Protein AF-A0A969VP64-F1 (afdb_monomer_lite)

pLDDT: mean 75.99, std 18.13, range [36.66, 96.56]

Radius of gyration: 42.28 Å; chains: 1; bounding box: 70×42×131 Å

Structure (mmCIF, N/CA/C/O backbone):
data_AF-A0A969VP64-F1
#
_entry.id   AF-A0A969VP64-F1
#
loop_
_atom_site.group_PDB
_atom_site.id
_atom_site.type_symbol
_atom_site.label_atom_id
_atom_site.label_alt_id
_atom_site.label_comp_id
_atom_site.label_asym_id
_atom_site.label_entity_id
_atom_site.label_seq_id
_atom_site.pdbx_PDB_ins_code
_atom_site.Cartn_x
_atom_site.Cartn_y
_atom_site.Cartn_z
_atom_site.occupancy
_atom_site.B_iso_or_equiv
_atom_site.auth_seq_id
_atom_site.auth_comp_id
_atom_site.auth_asym_id
_atom_site.auth_atom_id
_atom_site.pdbx_PDB_model_num
ATOM 1 N N . MET A 1 1 ? 33.109 9.660 -60.108 1.00 58.06 1 MET A N 1
ATOM 2 C CA . MET A 1 1 ? 32.274 10.463 -59.183 1.00 58.06 1 MET A CA 1
ATOM 3 C C . MET A 1 1 ? 30.978 9.748 -58.770 1.00 58.06 1 MET A C 1
ATOM 5 O O . MET A 1 1 ? 30.687 9.727 -57.586 1.00 58.06 1 MET A O 1
ATOM 9 N N . TYR A 1 2 ? 30.248 9.081 -59.678 1.00 57.09 2 TYR A N 1
ATOM 10 C CA . TYR A 1 2 ? 28.990 8.365 -59.365 1.00 57.09 2 TYR A CA 1
ATOM 11 C C . TYR A 1 2 ? 29.102 7.153 -58.417 1.00 57.09 2 TYR A C 1
ATOM 13 O O . TYR A 1 2 ? 28.182 6.897 -57.646 1.00 57.09 2 TYR A O 1
ATOM 21 N N . ILE A 1 3 ? 30.228 6.431 -58.430 1.00 62.62 3 ILE A N 1
ATOM 22 C CA . ILE A 1 3 ? 30.436 5.233 -57.589 1.00 62.62 3 ILE A CA 1
ATOM 23 C C . ILE A 1 3 ? 30.469 5.590 -56.094 1.00 62.62 3 ILE A C 1
ATOM 25 O O . ILE A 1 3 ? 29.951 4.845 -55.266 1.00 62.62 3 ILE A O 1
ATOM 29 N N . LEU A 1 4 ? 31.010 6.764 -55.751 1.00 60.28 4 LEU A N 1
ATOM 30 C CA . LEU A 1 4 ? 31.056 7.231 -54.366 1.00 60.28 4 LEU A CA 1
ATOM 31 C C . LEU A 1 4 ? 29.646 7.551 -53.852 1.00 60.28 4 LEU A C 1
ATOM 33 O O . LEU A 1 4 ? 29.277 7.099 -52.776 1.00 60.28 4 LEU A O 1
ATOM 37 N N . ILE A 1 5 ? 28.820 8.231 -54.653 1.00 66.31 5 ILE A N 1
ATOM 38 C CA . ILE A 1 5 ? 27.447 8.621 -54.283 1.00 66.31 5 ILE A CA 1
ATOM 39 C C . ILE A 1 5 ? 26.567 7.388 -54.009 1.00 66.31 5 ILE A C 1
ATOM 41 O O . ILE A 1 5 ? 25.839 7.353 -53.017 1.00 66.31 5 ILE A O 1
ATOM 45 N N . TYR A 1 6 ? 26.679 6.345 -54.838 1.00 65.31 6 TYR A N 1
ATOM 46 C CA . TYR A 1 6 ? 25.936 5.098 -54.634 1.00 65.31 6 TYR A CA 1
ATOM 47 C C . TYR A 1 6 ? 26.370 4.350 -53.366 1.00 65.31 6 TYR A C 1
ATOM 49 O O . TYR A 1 6 ? 25.511 3.865 -52.626 1.00 65.31 6 TYR A O 1
ATOM 57 N N . GLY A 1 7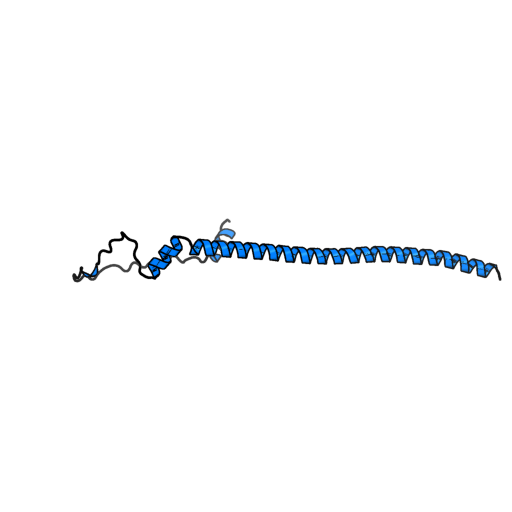 ? 27.673 4.313 -53.067 1.00 67.75 7 GLY A N 1
ATOM 58 C CA . GLY A 1 7 ? 28.197 3.704 -51.841 1.00 67.75 7 GLY A CA 1
ATOM 59 C C . GLY A 1 7 ? 27.661 4.367 -50.568 1.00 67.75 7 GLY A C 1
ATOM 60 O O . GLY A 1 7 ? 27.188 3.670 -49.671 1.00 67.75 7 GLY A O 1
ATOM 61 N N . TYR A 1 8 ? 27.644 5.704 -50.519 1.00 71.62 8 TYR A N 1
ATOM 62 C CA . TYR A 1 8 ? 27.097 6.448 -49.376 1.00 71.62 8 TYR A CA 1
ATOM 63 C C . TYR A 1 8 ? 25.597 6.214 -49.182 1.00 71.62 8 TYR A C 1
ATOM 65 O O . TYR A 1 8 ? 25.146 6.060 -48.048 1.00 71.62 8 TYR A O 1
ATOM 73 N N . SER A 1 9 ? 24.826 6.137 -50.272 1.00 76.06 9 SER A N 1
ATOM 74 C CA . SER A 1 9 ? 23.382 5.901 -50.180 1.00 76.06 9 SER A CA 1
ATOM 75 C C . SER A 1 9 ? 23.057 4.539 -49.557 1.00 76.06 9 SER A C 1
ATOM 77 O O . SER A 1 9 ? 22.230 4.461 -48.655 1.00 76.06 9 SER A O 1
ATOM 79 N N . LYS A 1 10 ? 23.758 3.471 -49.955 1.00 77.44 10 LYS A N 1
ATOM 80 C CA . LYS A 1 10 ? 23.493 2.118 -49.451 1.00 77.44 10 LYS A CA 1
ATOM 81 C C . LYS A 1 10 ? 23.798 1.987 -47.955 1.00 77.44 10 LYS A C 1
ATOM 83 O O . LYS A 1 10 ? 22.971 1.476 -47.207 1.00 77.44 10 LYS A O 1
ATOM 88 N N . VAL A 1 11 ? 24.945 2.508 -47.517 1.00 80.12 11 VAL A N 1
ATOM 89 C CA . VAL A 1 11 ? 25.345 2.489 -46.099 1.00 80.12 11 VAL A CA 1
ATOM 90 C C . VAL A 1 11 ? 24.375 3.307 -45.241 1.00 80.12 11 VAL A C 1
ATOM 92 O O . VAL A 1 11 ? 24.026 2.893 -44.140 1.00 80.12 11 VAL A O 1
ATOM 95 N N . PHE A 1 12 ? 23.886 4.439 -45.756 1.00 82.56 12 PHE A N 1
ATOM 96 C CA . PHE A 1 12 ? 22.891 5.262 -45.068 1.00 82.56 12 PHE A CA 1
ATOM 97 C C . PHE A 1 12 ? 21.553 4.528 -44.872 1.00 82.56 12 PHE A C 1
ATOM 99 O O . PHE A 1 12 ? 20.983 4.562 -43.781 1.00 82.56 12 PHE A O 1
ATOM 106 N N . TRP A 1 13 ? 21.072 3.817 -45.896 1.00 79.44 13 TRP A N 1
ATOM 107 C CA . TRP A 1 13 ? 19.840 3.028 -45.806 1.00 79.44 13 TRP A CA 1
ATOM 108 C C . TRP A 1 13 ? 19.966 1.860 -44.820 1.00 79.44 13 TRP A C 1
ATOM 110 O O . TRP A 1 13 ? 19.071 1.672 -43.997 1.00 79.44 13 TRP A O 1
ATOM 120 N N . GLU A 1 14 ? 21.087 1.138 -44.818 1.00 84.69 14 GLU A N 1
ATOM 121 C CA . GLU A 1 14 ? 21.318 0.052 -43.855 1.00 84.69 14 GLU A CA 1
ATOM 122 C C . GLU A 1 14 ? 21.424 0.590 -42.418 1.00 84.69 14 GLU A C 1
ATOM 124 O O . GLU A 1 14 ? 20.748 0.088 -41.520 1.00 84.69 14 GLU A O 1
ATOM 129 N N . ALA A 1 15 ? 22.184 1.670 -42.202 1.00 87.69 15 ALA A N 1
ATOM 130 C CA . ALA A 1 15 ? 22.326 2.300 -40.888 1.00 87.69 15 ALA A CA 1
ATOM 131 C C . ALA A 1 15 ? 20.993 2.841 -40.345 1.00 87.69 15 ALA A C 1
ATOM 133 O O . ALA A 1 15 ? 20.687 2.659 -39.165 1.00 87.69 15 ALA A O 1
ATOM 134 N N . SER A 1 16 ? 20.170 3.461 -41.198 1.00 89.31 16 SER A N 1
ATOM 135 C CA . SER A 1 16 ? 18.858 3.965 -40.778 1.00 89.31 16 SER A CA 1
ATOM 136 C C . SER A 1 16 ? 17.929 2.841 -40.306 1.00 89.31 16 SER A C 1
ATOM 138 O O . SER A 1 16 ? 17.270 3.000 -39.280 1.00 89.31 16 SER A O 1
ATOM 140 N N . GLY A 1 17 ? 17.934 1.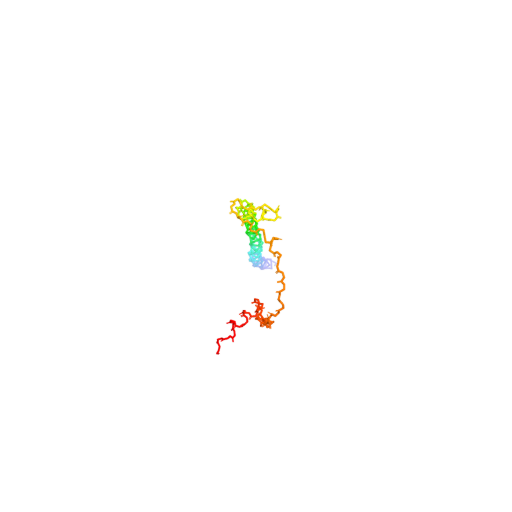677 -40.966 1.00 91.88 17 GLY A N 1
ATOM 141 C CA . GLY A 1 17 ? 17.128 0.520 -40.562 1.00 91.88 17 GLY A CA 1
ATOM 142 C C . GLY A 1 17 ? 17.458 0.019 -39.152 1.00 91.88 17 GLY A C 1
ATOM 143 O O . GLY A 1 17 ? 16.551 -0.229 -38.355 1.00 91.88 17 GLY A O 1
ATOM 144 N N . TYR A 1 18 ? 18.748 -0.053 -38.803 1.00 93.38 18 TYR A N 1
ATOM 145 C CA . TYR A 1 18 ? 19.177 -0.427 -37.451 1.00 93.38 18 TYR A CA 1
ATOM 146 C C . TYR A 1 18 ? 18.745 0.596 -36.395 1.00 93.38 18 TYR A C 1
ATOM 148 O O . TYR A 1 18 ? 18.285 0.210 -35.318 1.00 93.38 18 TYR A O 1
ATOM 156 N N . ILE A 1 19 ? 18.839 1.893 -36.700 1.00 94.31 19 ILE A N 1
ATOM 157 C CA . ILE A 1 19 ? 18.388 2.962 -35.797 1.00 94.31 19 ILE A CA 1
ATOM 158 C C . ILE A 1 19 ? 16.878 2.851 -35.546 1.00 94.31 19 ILE A C 1
ATOM 160 O O . ILE A 1 19 ? 16.440 2.872 -34.399 1.00 94.31 19 ILE A O 1
ATOM 164 N N . TRP A 1 20 ? 16.071 2.645 -36.589 1.00 94.94 20 TRP A N 1
ATOM 165 C CA . TRP A 1 20 ? 14.624 2.468 -36.432 1.00 94.94 20 TRP A CA 1
ATOM 166 C C . TRP A 1 20 ? 14.266 1.210 -35.638 1.00 94.94 20 TRP A C 1
ATOM 168 O O . TRP A 1 20 ? 13.428 1.274 -34.739 1.00 94.94 20 TRP A O 1
ATOM 178 N N . SER A 1 21 ? 14.923 0.080 -35.915 1.00 94.31 21 SER A N 1
ATOM 179 C CA . SER A 1 21 ? 14.687 -1.172 -35.186 1.00 94.31 21 SER A CA 1
ATOM 180 C C . SER A 1 21 ? 15.043 -1.052 -33.705 1.00 94.31 21 SER A C 1
ATOM 182 O O . SER A 1 21 ? 14.308 -1.548 -32.851 1.00 94.31 21 SER A O 1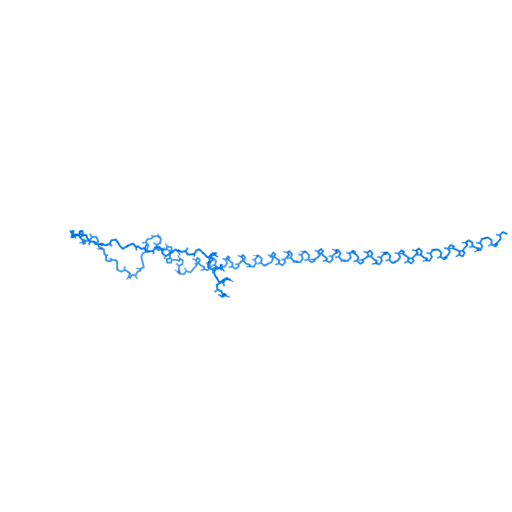
ATOM 184 N N . THR A 1 22 ? 16.163 -0.403 -33.385 1.00 95.00 22 THR A N 1
ATOM 185 C CA . THR A 1 22 ? 16.591 -0.198 -31.994 1.00 95.00 22 THR A CA 1
ATOM 186 C C . THR A 1 22 ? 15.687 0.794 -31.269 1.00 95.00 22 THR A C 1
ATOM 188 O O . THR A 1 22 ? 15.271 0.513 -30.147 1.00 95.00 22 THR A O 1
ATOM 191 N N . CYS A 1 23 ? 15.285 1.893 -31.918 1.00 96.06 23 CYS A N 1
ATOM 192 C CA . CYS A 1 23 ? 14.278 2.807 -31.379 1.00 96.06 23 CYS A CA 1
ATOM 193 C C . CYS A 1 23 ? 12.952 2.094 -31.093 1.00 96.06 23 CYS A C 1
ATOM 195 O O . CYS A 1 23 ? 12.374 2.299 -30.028 1.00 96.06 23 CYS A O 1
ATOM 197 N N . PHE A 1 24 ? 12.483 1.234 -32.000 1.00 96.12 24 PHE A N 1
ATOM 198 C CA . PHE A 1 24 ? 11.244 0.483 -31.805 1.00 96.12 24 PHE A CA 1
ATOM 199 C C . PHE A 1 24 ? 11.333 -0.470 -30.606 1.00 96.12 24 PHE A C 1
ATOM 201 O O . PHE A 1 24 ? 10.424 -0.509 -29.775 1.00 96.12 24 PHE A O 1
ATOM 208 N N . LEU A 1 25 ? 12.457 -1.180 -30.466 1.00 96.12 25 LEU A N 1
ATOM 209 C CA . LEU A 1 25 ? 12.722 -2.040 -29.311 1.00 96.12 25 LEU A CA 1
ATOM 210 C C . LEU A 1 25 ? 12.720 -1.252 -27.996 1.00 96.12 25 LEU A C 1
ATOM 212 O O . LEU A 1 25 ? 12.049 -1.647 -27.043 1.00 96.12 25 LEU A O 1
ATOM 216 N N . LEU A 1 26 ? 13.421 -0.116 -27.953 1.00 96.19 26 LEU A N 1
ATOM 217 C CA . LEU A 1 26 ? 13.468 0.746 -26.770 1.00 96.19 26 LEU A CA 1
ATOM 218 C C . LEU A 1 26 ? 12.086 1.288 -26.398 1.00 96.19 26 LEU A C 1
ATOM 220 O O . LEU A 1 26 ? 11.747 1.343 -25.218 1.00 96.19 26 LEU A O 1
ATOM 224 N N . LEU A 1 27 ? 11.266 1.638 -27.389 1.00 96.56 27 LEU A N 1
ATOM 225 C CA . LEU A 1 27 ? 9.904 2.116 -27.168 1.00 96.56 27 LEU A CA 1
ATOM 226 C C . LEU A 1 27 ? 9.028 1.010 -26.558 1.00 96.56 27 LEU A C 1
ATOM 228 O O . LEU A 1 27 ? 8.311 1.258 -25.590 1.00 96.56 27 LEU A O 1
ATOM 232 N N . GLY A 1 28 ? 9.148 -0.229 -27.047 1.00 95.75 28 GLY A N 1
ATOM 233 C CA . GLY A 1 28 ? 8.458 -1.386 -26.471 1.00 95.75 28 GLY A CA 1
ATOM 234 C C . GLY A 1 28 ? 8.851 -1.655 -25.014 1.00 95.75 28 GLY A C 1
ATOM 235 O O . GLY A 1 28 ? 7.983 -1.895 -24.170 1.00 95.75 28 GLY A O 1
ATOM 236 N N . VAL A 1 29 ? 10.144 -1.555 -24.693 1.00 95.88 29 VAL A N 1
ATOM 237 C CA . VAL A 1 29 ? 10.641 -1.677 -23.311 1.00 95.88 29 VAL A CA 1
ATOM 238 C C . VAL A 1 29 ? 10.094 -0.547 -22.438 1.00 95.88 29 VAL A C 1
ATOM 240 O O . VAL A 1 29 ? 9.579 -0.804 -21.351 1.00 95.88 29 VAL A O 1
ATOM 243 N N . PHE A 1 30 ? 10.133 0.694 -22.924 1.00 96.56 30 PHE A N 1
ATOM 244 C CA . PHE A 1 30 ? 9.632 1.855 -22.192 1.00 96.56 30 PHE A CA 1
ATOM 245 C C . PHE A 1 30 ? 8.138 1.738 -21.865 1.00 96.56 30 PHE A C 1
ATOM 247 O O . PHE A 1 30 ? 7.734 1.991 -20.731 1.00 96.56 30 PHE A O 1
ATOM 254 N N . VAL A 1 31 ? 7.316 1.296 -22.823 1.00 96.56 31 VAL A N 1
ATOM 255 C CA . VAL A 1 31 ? 5.877 1.081 -22.603 1.00 96.56 31 VAL A CA 1
ATOM 256 C C . VAL A 1 31 ? 5.633 0.004 -21.545 1.00 96.56 31 VAL A C 1
ATOM 258 O O . VAL A 1 31 ? 4.784 0.201 -20.678 1.00 96.56 31 VAL A O 1
ATOM 261 N N . ASN A 1 32 ? 6.387 -1.098 -21.566 1.00 94.94 32 ASN A N 1
ATOM 262 C CA . ASN A 1 32 ? 6.269 -2.148 -20.549 1.00 94.94 32 ASN A CA 1
ATOM 263 C C . ASN A 1 32 ? 6.615 -1.630 -19.149 1.00 94.94 32 ASN A C 1
ATOM 265 O O . ASN A 1 32 ? 5.856 -1.843 -18.206 1.00 94.94 32 ASN A O 1
ATOM 269 N N . ILE A 1 33 ? 7.723 -0.897 -19.020 1.00 95.31 33 ILE A N 1
ATOM 270 C CA . ILE A 1 33 ? 8.128 -0.286 -17.749 1.00 95.31 33 ILE A CA 1
ATOM 271 C C . ILE A 1 33 ? 7.037 0.669 -17.251 1.00 95.31 33 ILE A C 1
ATOM 273 O O . ILE A 1 33 ? 6.626 0.596 -16.095 1.00 95.31 33 ILE A O 1
ATOM 277 N N . TYR A 1 34 ? 6.515 1.527 -18.129 1.00 96.00 34 TYR A N 1
ATOM 278 C CA . TYR A 1 34 ? 5.443 2.455 -17.780 1.00 96.00 34 TYR A CA 1
ATOM 279 C C . TYR A 1 34 ? 4.174 1.732 -17.297 1.00 96.00 34 TYR A C 1
ATOM 281 O O . TYR A 1 34 ? 3.551 2.152 -16.320 1.00 96.00 34 TYR A O 1
ATOM 289 N N . GLN A 1 35 ? 3.800 0.624 -17.943 1.00 95.25 35 GLN A N 1
ATOM 290 C CA . GLN A 1 35 ? 2.654 -0.183 -17.523 1.00 95.25 35 GLN A CA 1
ATOM 291 C C . GLN A 1 35 ? 2.864 -0.826 -16.151 1.00 95.25 35 GLN A C 1
ATOM 293 O O . GLN A 1 35 ? 1.945 -0.786 -15.336 1.00 95.25 35 GLN A O 1
ATOM 298 N N . LEU A 1 36 ? 4.060 -1.350 -15.869 1.00 95.12 36 LEU A N 1
ATOM 299 C CA . LEU A 1 36 ? 4.394 -1.917 -14.559 1.00 95.12 36 LEU A CA 1
ATOM 300 C C . LEU A 1 36 ? 4.282 -0.873 -13.444 1.00 95.12 36 LEU A C 1
ATOM 302 O O . LEU A 1 36 ? 3.632 -1.129 -12.434 1.00 95.12 36 LEU A O 1
ATOM 306 N N . TYR A 1 37 ? 4.823 0.332 -13.649 1.00 94.56 37 TYR A N 1
ATOM 307 C CA . TYR A 1 37 ? 4.676 1.427 -12.682 1.00 94.56 37 TYR A CA 1
ATOM 308 C C . TYR A 1 37 ? 3.216 1.826 -12.459 1.00 94.56 37 TYR A C 1
ATOM 310 O O . TYR A 1 37 ? 2.804 2.112 -11.334 1.00 94.56 37 TYR A O 1
ATOM 318 N N . ARG A 1 38 ? 2.416 1.855 -13.529 1.00 95.62 38 ARG A N 1
ATOM 319 C CA . ARG A 1 38 ? 0.987 2.157 -13.425 1.00 95.62 38 ARG A CA 1
ATOM 320 C C . ARG A 1 38 ? 0.241 1.074 -12.643 1.00 95.62 38 ARG A C 1
ATOM 322 O O . ARG A 1 38 ? -0.614 1.421 -11.834 1.00 95.62 38 ARG A O 1
ATOM 329 N N . LEU A 1 39 ? 0.551 -0.197 -12.882 1.00 95.50 39 LEU A N 1
ATOM 330 C CA . LEU A 1 39 ? -0.039 -1.332 -12.171 1.00 95.50 39 LEU A CA 1
ATOM 331 C C . LEU A 1 39 ? 0.298 -1.297 -10.680 1.00 95.50 39 LEU A C 1
ATOM 333 O O . LEU A 1 39 ? -0.626 -1.320 -9.877 1.00 95.50 39 LEU A O 1
ATOM 337 N N . ASP A 1 40 ? 1.573 -1.124 -10.319 1.00 95.00 40 ASP A N 1
ATOM 338 C CA . ASP A 1 40 ? 2.009 -1.013 -8.917 1.00 95.00 40 ASP A CA 1
ATOM 339 C C . ASP A 1 40 ? 1.294 0.134 -8.187 1.00 95.00 40 ASP A C 1
ATOM 341 O O . ASP A 1 40 ? 0.811 -0.016 -7.064 1.00 95.00 40 ASP A O 1
ATOM 345 N N . ARG A 1 41 ? 1.146 1.289 -8.848 1.00 94.50 41 ARG A N 1
ATOM 346 C CA . ARG A 1 41 ? 0.394 2.407 -8.274 1.00 94.50 41 ARG A CA 1
ATOM 347 C C . ARG A 1 41 ? -1.076 2.052 -8.043 1.00 94.50 41 ARG A C 1
ATOM 349 O O . ARG A 1 41 ? -1.614 2.374 -6.986 1.00 94.50 41 ARG A O 1
ATOM 356 N N . ILE A 1 42 ? -1.726 1.421 -9.019 1.00 93.38 42 ILE A N 1
ATOM 357 C CA . ILE A 1 42 ? -3.131 1.014 -8.896 1.00 93.38 42 ILE A CA 1
ATOM 358 C C . ILE A 1 42 ? -3.288 -0.011 -7.770 1.00 93.38 42 ILE A C 1
ATOM 360 O O . ILE A 1 42 ? -4.202 0.117 -6.965 1.00 93.38 42 ILE A O 1
ATOM 364 N N . GLU A 1 43 ? -2.390 -0.985 -7.666 1.00 94.75 43 GLU A N 1
ATOM 365 C CA . GLU A 1 43 ? -2.414 -2.011 -6.622 1.00 94.75 43 GLU A CA 1
ATOM 366 C C . GLU A 1 43 ? -2.248 -1.408 -5.218 1.00 94.75 43 GLU A C 1
ATOM 368 O O . GLU A 1 43 ? -2.993 -1.739 -4.290 1.00 94.75 43 GLU A O 1
ATOM 373 N N . LYS A 1 44 ? -1.354 -0.426 -5.065 1.00 94.56 44 LYS A N 1
ATOM 374 C CA . LYS A 1 44 ? -1.223 0.354 -3.823 1.00 94.56 44 LYS A CA 1
ATOM 375 C C . LYS A 1 44 ? -2.491 1.134 -3.488 1.00 94.56 44 LYS A C 1
ATOM 377 O O . LYS A 1 44 ? -2.920 1.164 -2.335 1.00 94.56 44 LYS A O 1
ATOM 382 N N . GLU A 1 45 ? -3.117 1.760 -4.481 1.00 94.62 45 GLU A N 1
ATOM 383 C CA . GLU A 1 45 ? -4.381 2.470 -4.278 1.00 94.62 45 GLU A CA 1
ATOM 384 C C . GLU A 1 45 ? -5.522 1.507 -3.898 1.00 94.62 45 GLU A C 1
ATOM 386 O O . GLU A 1 45 ? -6.317 1.829 -3.014 1.00 94.62 45 GLU A O 1
ATOM 391 N N . VAL A 1 46 ? -5.589 0.318 -4.507 1.00 93.75 46 VAL A N 1
ATOM 392 C CA . VAL A 1 46 ? -6.585 -0.720 -4.190 1.00 93.75 46 VAL A CA 1
ATOM 393 C C . VAL A 1 46 ? -6.391 -1.243 -2.772 1.00 93.75 46 VAL A C 1
ATOM 395 O O . VAL A 1 46 ? -7.322 -1.164 -1.977 1.00 93.75 46 VAL A O 1
ATOM 398 N N . SER A 1 47 ? -5.185 -1.683 -2.419 1.00 94.12 47 SER A N 1
ATOM 399 C CA . SER A 1 47 ? -4.875 -2.193 -1.075 1.00 94.12 47 SER A CA 1
ATOM 400 C C . SER A 1 47 ? -5.146 -1.159 0.021 1.00 94.12 47 SER A C 1
ATOM 402 O O . SER A 1 47 ? -5.737 -1.481 1.051 1.00 94.12 47 SER A O 1
ATOM 404 N N . THR A 1 48 ? -4.811 0.113 -0.220 1.00 94.31 48 THR A N 1
ATOM 405 C CA . THR A 1 48 ? -5.139 1.206 0.709 1.00 94.31 48 THR A CA 1
ATOM 406 C C . THR A 1 48 ? -6.651 1.362 0.871 1.00 94.31 48 THR A C 1
ATOM 408 O O . THR A 1 48 ? -7.154 1.534 1.983 1.00 94.31 48 THR A O 1
ATOM 411 N N . LYS A 1 49 ? -7.408 1.298 -0.230 1.00 93.06 49 LYS A N 1
ATOM 412 C CA . LYS A 1 49 ? -8.872 1.392 -0.188 1.00 93.06 49 LYS A CA 1
ATOM 413 C C . LYS A 1 49 ? -9.511 0.195 0.504 1.00 93.06 49 LYS A C 1
ATOM 415 O O . LYS A 1 49 ? -10.451 0.396 1.265 1.00 93.06 49 LYS A O 1
ATOM 420 N N . GLU A 1 50 ? -9.014 -1.014 0.274 1.00 95.25 50 GLU A N 1
ATOM 421 C CA . GLU A 1 50 ? -9.488 -2.229 0.939 1.00 95.25 50 GLU A CA 1
ATOM 422 C C . GLU A 1 50 ? -9.223 -2.185 2.442 1.00 95.25 50 GLU A C 1
ATOM 424 O O . GLU A 1 50 ? -10.130 -2.459 3.229 1.00 95.25 50 GLU A O 1
ATOM 429 N N . PHE A 1 51 ? -8.026 -1.750 2.845 1.00 95.19 51 PHE A N 1
ATOM 430 C CA . PHE A 1 51 ? -7.698 -1.523 4.248 1.00 95.19 51 PHE A CA 1
ATOM 431 C C . PHE A 1 51 ? -8.663 -0.521 4.889 1.00 95.19 51 PHE A C 1
ATOM 433 O O . PHE A 1 51 ? -9.263 -0.817 5.920 1.00 95.19 51 PHE A O 1
ATOM 440 N N . ASN A 1 52 ? -8.884 0.629 4.244 1.00 94.06 52 ASN A N 1
ATOM 441 C CA . ASN A 1 52 ? -9.826 1.639 4.729 1.00 94.06 52 ASN A CA 1
ATOM 442 C C . ASN A 1 52 ? -11.264 1.106 4.805 1.00 94.06 52 ASN A C 1
ATOM 444 O O . ASN A 1 52 ? -11.997 1.414 5.738 1.00 94.06 52 ASN A O 1
ATOM 448 N N . LEU A 1 53 ? -11.690 0.285 3.845 1.00 94.31 53 LEU A N 1
ATOM 449 C CA . LEU A 1 53 ? -13.013 -0.335 3.882 1.00 94.31 53 LEU A CA 1
ATOM 450 C C . LEU A 1 53 ? -13.153 -1.289 5.068 1.00 94.31 53 LEU A C 1
ATOM 452 O O . LEU A 1 53 ? -14.197 -1.306 5.720 1.00 94.31 53 LEU A O 1
ATOM 456 N N . ASN A 1 54 ? -12.117 -2.080 5.343 1.00 94.25 54 ASN A N 1
ATOM 457 C CA . ASN A 1 54 ? -12.128 -3.023 6.450 1.00 94.25 54 ASN A CA 1
ATOM 458 C C . ASN A 1 54 ? -12.133 -2.303 7.804 1.00 94.25 54 ASN A C 1
ATOM 460 O O . ASN A 1 54 ? -12.942 -2.632 8.669 1.00 94.25 54 ASN A O 1
ATOM 464 N N . THR A 1 55 ? -11.312 -1.263 7.964 1.00 94.25 55 THR A N 1
ATOM 465 C CA . THR A 1 55 ? -11.305 -0.457 9.192 1.00 94.25 55 THR A CA 1
ATOM 466 C C . THR A 1 55 ? -12.645 0.237 9.418 1.00 94.25 55 THR A C 1
ATOM 468 O O . THR A 1 55 ? -13.161 0.201 10.532 1.00 94.25 55 THR A O 1
ATOM 471 N N . LEU A 1 56 ? -13.274 0.789 8.373 1.00 93.44 56 LEU A N 1
ATOM 472 C CA . LEU A 1 56 ? -14.615 1.368 8.490 1.00 93.44 56 LEU A CA 1
ATOM 473 C C . LEU A 1 56 ? -15.674 0.322 8.861 1.00 93.44 56 LEU A C 1
ATOM 475 O O . LEU A 1 56 ? -16.576 0.625 9.641 1.00 93.44 56 LEU A O 1
ATOM 479 N N . ARG A 1 57 ? -15.594 -0.898 8.314 1.00 93.38 57 ARG A N 1
ATOM 480 C CA . ARG A 1 57 ? -16.509 -1.992 8.681 1.00 93.38 57 ARG A CA 1
ATOM 481 C C . ARG A 1 57 ? -16.363 -2.364 10.148 1.00 93.38 57 ARG A C 1
ATOM 483 O O . ARG A 1 57 ? -17.377 -2.416 10.836 1.00 93.38 57 ARG A O 1
ATOM 490 N N . GLN A 1 58 ? -15.130 -2.528 10.618 1.00 93.50 58 GLN A N 1
ATOM 491 C CA . GLN A 1 58 ? -14.842 -2.823 12.017 1.00 93.50 58 GLN A CA 1
ATOM 492 C C . GLN A 1 58 ? -15.361 -1.713 12.938 1.00 93.50 58 GLN A C 1
ATOM 494 O O . GLN A 1 58 ? -16.094 -1.988 13.876 1.00 93.50 58 GLN A O 1
ATOM 499 N N . GLN A 1 59 ? -15.098 -0.444 12.612 1.00 92.44 59 GLN A N 1
ATOM 500 C CA . GLN A 1 59 ? -15.627 0.691 13.377 1.00 92.44 59 GLN A CA 1
ATOM 501 C C . GLN A 1 59 ? -17.161 0.725 13.408 1.00 92.44 59 GLN A C 1
ATOM 503 O O . GLN A 1 59 ? -17.758 1.101 14.420 1.00 92.44 59 GLN A O 1
ATOM 508 N N . ASN A 1 60 ? -17.822 0.357 12.306 1.00 91.75 60 ASN A N 1
ATOM 509 C CA . ASN A 1 60 ? -19.281 0.292 12.253 1.00 91.75 60 ASN A CA 1
ATOM 510 C C . ASN A 1 60 ? -19.816 -0.836 13.140 1.00 91.75 60 ASN A C 1
ATOM 512 O O . ASN A 1 60 ? -20.788 -0.633 13.862 1.00 91.75 60 ASN A O 1
ATOM 516 N N . GLU A 1 61 ? -19.174 -2.002 13.098 1.00 92.38 61 GLU A N 1
ATOM 517 C CA . GLU A 1 61 ? -19.511 -3.148 13.937 1.00 92.38 61 GLU A CA 1
ATOM 518 C C . GLU A 1 61 ? -19.301 -2.834 15.421 1.00 92.38 61 GLU A C 1
ATOM 520 O O . GLU A 1 61 ? -20.225 -3.006 16.210 1.00 92.38 61 GLU A O 1
ATOM 525 N N . ASP A 1 62 ? -18.166 -2.240 15.789 1.00 91.56 62 ASP A N 1
ATOM 526 C CA . ASP A 1 62 ? -17.885 -1.792 17.156 1.00 91.56 62 ASP A CA 1
ATOM 527 C C . ASP A 1 62 ? -18.923 -0.772 17.641 1.00 91.56 62 ASP A C 1
ATOM 529 O O . ASP A 1 62 ? -19.445 -0.875 18.751 1.00 91.56 62 ASP A O 1
ATOM 533 N N . SER A 1 63 ? -19.292 0.185 16.784 1.00 87.50 63 SER A N 1
ATOM 534 C CA . SER A 1 63 ? -20.322 1.182 17.102 1.00 87.50 63 SER A CA 1
ATOM 535 C C . SER A 1 63 ? -21.702 0.550 17.297 1.00 87.50 63 SER A C 1
ATOM 537 O O . SER A 1 63 ? -22.483 1.010 18.134 1.00 87.50 63 SER A O 1
ATOM 539 N N . ARG A 1 64 ? -22.032 -0.491 16.523 1.00 88.25 64 ARG A N 1
ATOM 540 C CA . ARG A 1 64 ? -23.276 -1.257 16.691 1.00 88.25 64 ARG A CA 1
ATOM 541 C C . ARG A 1 64 ? -23.250 -2.042 17.993 1.00 88.25 64 ARG A C 1
ATOM 543 O O . ARG A 1 64 ? -24.160 -1.873 18.793 1.00 88.25 64 ARG A O 1
ATOM 550 N N . ASN A 1 65 ? -22.173 -2.775 18.256 1.00 88.00 65 ASN A N 1
ATOM 551 C CA . ASN A 1 65 ? -21.984 -3.540 19.487 1.00 88.00 65 ASN A CA 1
ATOM 552 C C . ASN A 1 65 ? -22.062 -2.643 20.727 1.00 88.00 65 ASN A C 1
ATOM 554 O O . ASN A 1 65 ? -22.689 -3.007 21.719 1.00 88.00 65 ASN A O 1
ATOM 558 N N . GLN A 1 66 ? -21.486 -1.440 20.668 1.00 86.25 66 GLN A N 1
ATOM 559 C CA . GLN A 1 66 ? -21.587 -0.469 21.752 1.00 86.25 66 GLN A CA 1
ATOM 560 C C . GLN A 1 66 ? -23.030 0.004 21.957 1.00 86.25 66 GLN A C 1
ATOM 562 O O . GLN A 1 66 ? -23.496 0.056 23.093 1.00 86.25 66 GLN A O 1
ATOM 567 N N . LYS A 1 67 ? -23.757 0.333 20.882 1.00 85.81 67 LYS A N 1
ATOM 568 C CA . LYS A 1 67 ? -25.177 0.705 20.981 1.00 85.81 67 LYS A CA 1
ATOM 569 C C . LYS A 1 67 ? -26.019 -0.430 21.549 1.00 85.81 67 LYS A C 1
ATOM 571 O O . LYS A 1 67 ? -26.852 -0.185 22.416 1.00 85.81 67 LYS A O 1
ATOM 576 N N . ASP A 1 68 ? -25.784 -1.650 21.093 1.00 86.31 68 ASP A N 1
ATOM 577 C CA . ASP A 1 68 ? -26.510 -2.828 21.551 1.00 86.31 68 ASP A CA 1
ATOM 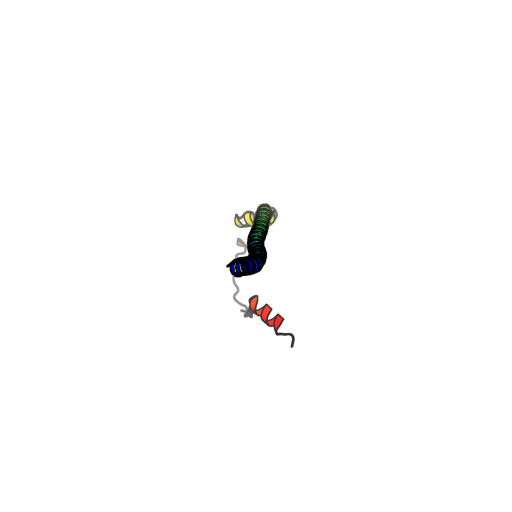578 C C . ASP A 1 68 ? -26.210 -3.110 23.026 1.00 86.31 68 ASP A C 1
ATOM 580 O O . ASP A 1 68 ? -27.131 -3.350 23.803 1.00 86.31 68 ASP A O 1
ATOM 584 N N . TYR A 1 69 ? -24.951 -2.968 23.451 1.00 84.38 69 TYR A N 1
ATOM 585 C CA . TYR A 1 69 ? -24.567 -3.053 24.857 1.00 84.38 69 TYR A CA 1
ATOM 586 C C . TYR A 1 69 ? -25.262 -1.983 25.706 1.00 84.38 69 TYR A C 1
ATOM 588 O O . TYR A 1 69 ? -25.866 -2.324 26.720 1.00 84.38 69 TYR A O 1
ATOM 596 N N . LEU A 1 70 ? -25.251 -0.716 25.284 1.00 81.81 70 LEU A N 1
ATOM 597 C CA . LEU A 1 70 ? -25.930 0.374 25.999 1.00 81.81 70 LEU A CA 1
ATOM 598 C C . LEU A 1 70 ? -27.451 0.162 26.087 1.00 81.81 70 LEU A C 1
ATOM 600 O O . LEU A 1 70 ? -28.078 0.553 27.068 1.00 81.81 70 LEU A O 1
ATOM 604 N N . ASN A 1 71 ? -28.047 -0.482 25.084 1.00 81.75 71 ASN A N 1
ATOM 605 C CA . ASN A 1 71 ? -29.471 -0.813 25.072 1.00 81.75 71 ASN A CA 1
ATOM 606 C C . ASN A 1 71 ? -29.807 -2.118 25.808 1.00 81.75 71 ASN A C 1
ATOM 608 O O . ASN A 1 71 ? -30.987 -2.373 26.078 1.00 81.75 71 ASN A O 1
ATOM 612 N N . SER A 1 72 ? -28.800 -2.933 26.132 1.00 85.38 72 SER A N 1
ATOM 613 C CA . SER A 1 72 ? -28.976 -4.217 26.802 1.00 85.38 72 SER A CA 1
ATOM 614 C C . SER A 1 72 ? -29.477 -4.043 28.234 1.00 85.38 72 SER A C 1
ATOM 616 O O . SER A 1 72 ? -29.141 -3.086 28.938 1.00 85.38 72 SER A O 1
ATOM 618 N N . ASP A 1 73 ? -30.257 -5.015 28.698 1.00 79.06 73 ASP A N 1
ATOM 619 C CA . ASP A 1 73 ? -30.768 -5.008 30.069 1.00 79.06 73 ASP A CA 1
ATOM 620 C C . ASP A 1 73 ? -29.649 -5.192 31.104 1.00 79.06 73 ASP A C 1
ATOM 622 O O . ASP A 1 73 ? -29.781 -4.741 32.236 1.00 79.06 73 ASP A O 1
ATOM 626 N N . ILE A 1 74 ? -28.506 -5.751 30.690 1.00 81.12 74 ILE A N 1
ATOM 627 C CA . ILE A 1 74 ? -27.294 -5.869 31.510 1.00 81.12 74 ILE A CA 1
ATOM 628 C C . ILE A 1 74 ? -26.729 -4.483 31.829 1.00 81.12 74 ILE A C 1
ATOM 630 O O . ILE A 1 74 ? -26.419 -4.197 32.986 1.00 81.12 74 ILE A O 1
A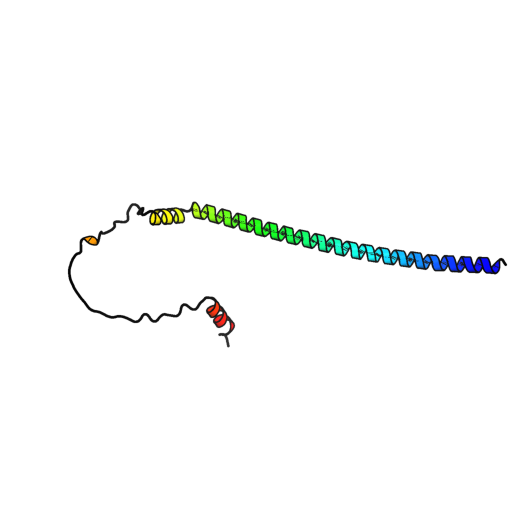TOM 634 N N . PHE A 1 75 ? -26.612 -3.607 30.825 1.00 81.56 75 PHE A N 1
ATOM 635 C CA . PHE A 1 75 ? -26.146 -2.240 31.049 1.00 81.56 75 PHE A CA 1
ATOM 636 C C . PHE A 1 75 ? -27.138 -1.450 31.903 1.00 81.56 75 PHE A C 1
ATOM 638 O O . PHE A 1 75 ? -26.723 -0.778 32.843 1.00 81.56 75 PHE A O 1
ATOM 645 N N . LYS A 1 76 ? -28.446 -1.587 31.647 1.00 79.44 76 LYS A N 1
ATOM 646 C CA . LYS A 1 76 ? -29.488 -0.941 32.463 1.00 79.44 76 LYS A CA 1
ATOM 647 C C . LYS A 1 76 ? -29.470 -1.419 33.914 1.00 79.44 76 LYS A C 1
ATOM 649 O O . LYS A 1 76 ? -29.612 -0.604 34.816 1.00 79.44 76 LYS A O 1
ATOM 654 N N . GLU A 1 77 ? -29.277 -2.715 34.152 1.00 76.94 77 GLU A N 1
ATOM 655 C CA . GLU A 1 77 ? -29.169 -3.275 35.501 1.00 76.94 77 GLU A CA 1
ATOM 656 C C . GLU A 1 77 ? -27.899 -2.794 36.208 1.00 76.94 77 GLU A C 1
ATOM 658 O O . GLU A 1 77 ? -27.950 -2.448 37.387 1.00 76.94 77 GLU A O 1
ATOM 663 N N . LYS A 1 78 ? -26.770 -2.729 35.495 1.00 81.44 78 LYS A N 1
ATOM 664 C CA . LYS A 1 78 ? -25.519 -2.198 36.042 1.00 81.44 78 LYS A CA 1
ATOM 665 C C . LYS A 1 78 ? -25.646 -0.713 36.396 1.00 81.44 78 LYS A C 1
ATOM 667 O O . LYS A 1 78 ? -25.305 -0.338 37.511 1.00 81.44 78 LYS A O 1
ATOM 672 N N . PHE A 1 79 ? -26.201 0.093 35.492 1.00 80.31 79 PHE A N 1
ATOM 673 C CA . PHE A 1 79 ? -26.455 1.516 35.718 1.00 80.31 79 PHE A CA 1
ATOM 674 C C . PHE A 1 79 ? -27.429 1.740 36.885 1.00 80.31 79 PHE A C 1
ATOM 676 O O . PHE A 1 79 ? -27.169 2.559 37.758 1.00 80.31 79 PHE A O 1
ATOM 683 N N . ALA A 1 80 ? -28.510 0.958 36.970 1.00 75.69 80 ALA A N 1
ATOM 684 C CA . ALA A 1 80 ? -29.454 1.030 38.085 1.00 75.69 80 ALA A CA 1
ATOM 685 C C . ALA A 1 80 ? -28.801 0.681 39.435 1.00 75.69 80 ALA A C 1
ATOM 687 O O . ALA A 1 80 ? -29.073 1.354 40.426 1.00 75.69 80 ALA A O 1
ATOM 688 N N . LYS A 1 81 ? -27.916 -0.327 39.476 1.00 76.56 81 LYS A N 1
ATOM 689 C CA . LYS A 1 81 ? -27.148 -0.678 40.683 1.00 76.56 81 LYS A CA 1
ATOM 690 C C . LYS A 1 81 ? -26.165 0.422 41.091 1.00 76.56 81 LYS A C 1
ATOM 692 O O . LYS A 1 81 ? -26.033 0.679 42.284 1.00 76.56 81 LYS A O 1
ATOM 697 N N . GLU A 1 82 ? -25.496 1.062 40.133 1.00 78.81 82 GLU A N 1
ATOM 698 C CA . GLU A 1 82 ? -24.578 2.187 40.384 1.00 78.81 82 GLU A CA 1
ATOM 699 C C . GLU A 1 82 ? -25.318 3.431 40.910 1.00 78.81 82 GLU A C 1
ATOM 701 O O . GLU A 1 82 ? -24.840 4.076 41.839 1.00 78.81 82 GLU A O 1
ATOM 706 N N . GLU A 1 83 ? -26.525 3.702 40.410 1.00 75.62 83 GLU A N 1
ATOM 707 C CA . GLU A 1 83 ? -27.421 4.770 40.890 1.00 75.62 83 GLU A CA 1
ATOM 708 C C . GLU A 1 83 ? -28.172 4.406 42.194 1.00 75.62 83 GLU A C 1
ATOM 710 O O . GLU A 1 83 ? -29.018 5.158 42.678 1.00 75.62 83 GLU A O 1
ATOM 715 N N . GLY A 1 84 ? -27.885 3.244 42.793 1.00 68.75 84 GLY A N 1
ATOM 716 C CA . GLY A 1 84 ? -28.446 2.824 44.081 1.00 68.75 84 GLY A CA 1
ATOM 717 C C . GLY A 1 84 ? -29.875 2.267 44.026 1.00 68.75 84 GLY A C 1
ATOM 718 O O . GLY A 1 84 ? -30.472 1.999 45.073 1.00 68.75 84 GLY A O 1
ATOM 719 N N . PHE A 1 85 ? -30.430 2.042 42.832 1.00 65.69 85 PHE A N 1
ATOM 720 C CA . PHE A 1 85 ? -31.726 1.391 42.659 1.00 65.69 85 PHE A CA 1
ATOM 721 C C . PHE A 1 85 ? -31.589 -0.132 42.814 1.00 65.69 85 PHE A C 1
ATOM 723 O O . PHE A 1 85 ? -30.823 -0.793 42.113 1.00 65.69 85 PHE A O 1
ATOM 730 N N . LYS A 1 86 ? -32.365 -0.710 43.737 1.00 62.47 86 LYS A N 1
ATOM 731 C CA . LYS A 1 86 ? -32.388 -2.156 44.018 1.00 62.47 86 LYS A CA 1
ATOM 732 C C . LYS A 1 86 ? -33.511 -2.842 43.239 1.00 62.47 86 LYS A C 1
ATOM 734 O O . LYS A 1 86 ? -34.582 -2.265 43.034 1.00 62.47 86 LYS A O 1
ATOM 739 N N . LYS A 1 87 ? -33.276 -4.079 42.792 1.00 60.22 87 LYS A N 1
ATOM 740 C CA . LYS A 1 87 ? -34.259 -4.862 42.027 1.00 60.22 87 LYS A CA 1
ATOM 741 C C . LYS A 1 87 ? -35.482 -5.142 42.908 1.00 60.22 87 LYS A C 1
ATOM 743 O O . LYS A 1 87 ? -35.355 -5.465 44.088 1.00 60.22 87 LYS A O 1
ATOM 748 N N . ARG A 1 88 ? -36.686 -5.020 42.343 1.00 54.50 88 ARG A N 1
ATOM 749 C CA . ARG A 1 88 ? -37.942 -5.251 43.073 1.00 54.50 88 ARG A CA 1
ATOM 750 C C . ARG A 1 88 ? -38.042 -6.738 43.450 1.00 54.50 88 ARG A C 1
ATOM 752 O O . ARG A 1 88 ? -38.354 -7.551 42.588 1.00 54.50 88 ARG A O 1
ATOM 759 N N . GLY A 1 89 ? -37.749 -7.073 44.710 1.00 61.56 89 GLY A N 1
ATOM 760 C CA . GLY A 1 89 ? -37.790 -8.444 45.243 1.00 61.56 89 GLY A CA 1
ATOM 761 C C . GLY A 1 89 ? -36.547 -8.905 46.018 1.00 61.56 89 GLY A C 1
ATOM 762 O O . GLY A 1 89 ? -36.593 -9.980 46.602 1.00 61.56 89 GLY A O 1
ATOM 763 N N . GLU A 1 90 ? -35.460 -8.126 46.064 1.00 54.22 90 GLU A N 1
ATOM 764 C CA . GLU A 1 90 ? -34.343 -8.398 46.985 1.00 54.22 90 GLU A CA 1
ATOM 765 C C . GLU A 1 90 ? -34.662 -7.808 48.368 1.00 54.22 90 GLU A C 1
ATOM 767 O O . GLU A 1 90 ? -34.574 -6.597 48.584 1.00 54.22 90 GLU A O 1
ATOM 772 N N . GLU A 1 91 ? -35.083 -8.664 49.299 1.00 52.00 91 GLU A N 1
ATOM 773 C CA . GLU A 1 91 ? -35.253 -8.318 50.710 1.00 52.00 91 GLU A CA 1
ATOM 774 C C . GLU A 1 91 ? -33.866 -8.149 51.345 1.00 52.00 91 GLU A C 1
ATOM 776 O O . GLU A 1 91 ? -33.108 -9.104 51.514 1.00 52.00 91 GLU A O 1
ATOM 781 N N . VAL A 1 92 ? -33.499 -6.904 51.644 1.00 54.03 92 VAL A N 1
ATOM 782 C CA . VAL A 1 92 ? -32.274 -6.596 52.384 1.00 54.03 92 VAL A CA 1
ATOM 783 C C . VAL A 1 92 ? -32.591 -6.782 53.858 1.00 54.03 92 VAL A C 1
ATOM 785 O O . VAL A 1 92 ? -33.287 -5.959 54.447 1.00 54.03 92 VAL A O 1
ATOM 788 N N . ILE A 1 93 ? -32.092 -7.867 54.446 1.00 55.69 93 ILE A N 1
ATOM 789 C CA . ILE A 1 93 ? -32.053 -8.010 55.900 1.00 55.69 93 ILE A CA 1
ATOM 790 C C . ILE A 1 93 ? -31.090 -6.936 56.410 1.00 55.69 93 ILE A C 1
ATOM 792 O O . ILE A 1 93 ? -29.884 -7.000 56.173 1.00 55.69 93 ILE A O 1
ATOM 796 N N . ASP A 1 94 ? -31.643 -5.915 57.054 1.00 48.59 94 ASP A N 1
ATOM 797 C CA . ASP A 1 94 ? -30.890 -4.831 57.669 1.00 48.59 94 ASP A CA 1
ATOM 798 C C . ASP A 1 94 ? -30.177 -5.384 58.916 1.00 48.59 94 ASP A C 1
ATOM 800 O O . ASP A 1 94 ? -30.775 -5.563 59.977 1.00 48.59 94 ASP A O 1
ATOM 804 N N . THR A 1 95 ? -28.897 -5.742 58.792 1.00 55.09 95 THR A N 1
ATOM 805 C CA . THR A 1 95 ? -28.101 -6.295 59.905 1.00 55.09 95 THR A CA 1
ATOM 806 C C . THR A 1 95 ? -27.645 -5.234 60.907 1.00 55.09 95 THR A C 1
ATOM 808 O O . THR A 1 95 ? -26.905 -5.548 61.835 1.00 55.09 95 THR A O 1
ATOM 811 N N . THR A 1 96 ? -28.090 -3.983 60.771 1.00 52.41 96 THR A N 1
ATOM 812 C CA . THR A 1 96 ? -27.766 -2.894 61.708 1.00 52.41 96 THR A CA 1
ATOM 813 C C . THR A 1 96 ? -28.410 -3.057 63.092 1.00 52.41 96 THR A C 1
ATOM 815 O O . THR A 1 96 ? -28.041 -2.340 64.016 1.00 52.41 96 THR A O 1
ATOM 818 N N . LEU A 1 97 ? -29.320 -4.025 63.265 1.00 46.03 97 LEU A N 1
ATOM 819 C CA . LEU A 1 97 ? -29.981 -4.337 64.541 1.00 46.03 97 LEU A CA 1
ATOM 820 C C . LEU A 1 97 ? -29.369 -5.510 65.325 1.00 46.03 97 LEU A C 1
ATOM 822 O O . LEU A 1 97 ? -29.883 -5.844 66.391 1.00 46.03 97 LEU A O 1
ATOM 826 N N . ILE A 1 98 ? -28.286 -6.137 64.852 1.00 48.81 98 ILE A N 1
ATOM 827 C CA . ILE A 1 98 ? -27.585 -7.173 65.630 1.00 48.81 98 ILE A CA 1
ATOM 828 C C . ILE A 1 98 ? -26.376 -6.531 66.312 1.00 48.81 98 ILE A C 1
ATOM 830 O O . ILE A 1 98 ? -25.226 -6.741 65.937 1.00 48.81 98 ILE A O 1
ATOM 834 N N . GLU A 1 99 ? -26.652 -5.706 67.319 1.00 45.97 99 GLU A N 1
ATOM 835 C CA . GLU A 1 99 ? -25.650 -5.326 68.308 1.00 45.97 99 GLU A CA 1
ATOM 836 C C . GLU A 1 99 ? -25.585 -6.441 69.358 1.00 45.97 99 GLU A C 1
ATOM 838 O O . GLU A 1 99 ? -26.528 -6.661 70.119 1.00 45.97 99 GLU A O 1
ATOM 843 N N . SER A 1 100 ? -24.493 -7.205 69.367 1.00 40.38 100 SER A N 1
ATOM 844 C CA . SER A 1 100 ? -24.131 -8.117 70.457 1.00 40.38 100 SER A CA 1
ATOM 845 C C . SER A 1 100 ? -22.630 -8.395 70.413 1.00 40.38 100 SER A C 1
ATOM 847 O O . SER A 1 100 ? -22.156 -9.154 69.576 1.00 40.38 100 SER A O 1
ATOM 849 N N . GLN A 1 101 ? -21.924 -7.698 71.301 1.00 38.88 101 GLN A N 1
ATOM 850 C CA . GLN A 1 101 ? -20.706 -8.072 72.025 1.00 38.88 101 GLN A CA 1
ATOM 851 C C . GLN A 1 101 ? -19.844 -9.254 71.548 1.00 38.88 101 GLN A C 1
ATOM 853 O O . GLN A 1 101 ? -20.295 -10.391 71.467 1.00 38.88 101 GLN A O 1
ATOM 858 N N . ASP A 1 102 ? -18.549 -8.930 71.473 1.00 36.66 102 ASP A N 1
ATOM 859 C CA . ASP A 1 102 ? -17.396 -9.703 71.942 1.00 36.66 102 ASP A CA 1
ATOM 860 C C . ASP A 1 102 ? -17.209 -11.127 71.413 1.00 36.66 102 ASP A C 1
ATOM 862 O O . ASP A 1 102 ? -17.904 -12.055 71.815 1.00 36.66 102 ASP A O 1
ATOM 866 N N . SER A 1 103 ? -16.137 -11.322 70.636 1.00 40.31 103 SER A N 1
ATOM 867 C CA . SER A 1 103 ? -15.109 -12.343 70.910 1.00 40.31 103 SER A CA 1
ATOM 868 C C . SER A 1 103 ? -13.919 -12.185 69.962 1.00 40.31 103 SER A C 1
ATOM 870 O O . SER A 1 103 ? -14.034 -12.331 68.746 1.00 40.31 103 SER A O 1
ATOM 872 N N . GLU A 1 104 ? -12.757 -11.911 70.551 1.00 45.41 104 GLU A N 1
ATOM 873 C CA . GLU A 1 104 ? -11.446 -12.191 69.972 1.00 45.41 104 GLU A CA 1
ATOM 874 C C . GLU A 1 104 ? -11.307 -13.669 69.563 1.00 45.41 104 GLU A C 1
ATOM 876 O O . GLU A 1 104 ? -11.968 -14.549 70.112 1.00 45.41 104 GLU A O 1
ATOM 881 N N . SER A 1 105 ? -10.314 -13.914 68.698 1.00 37.16 105 SER A N 1
ATOM 882 C CA . SER A 1 105 ? -9.756 -15.210 68.280 1.00 37.16 105 SER A CA 1
ATOM 883 C C . SER A 1 105 ? -10.348 -15.806 67.002 1.00 37.16 105 SER A C 1
ATOM 885 O O . SER A 1 105 ? -11.413 -16.413 66.999 1.00 37.16 105 SER A O 1
ATOM 887 N N . SER A 1 106 ? -9.565 -15.768 65.920 1.00 42.41 106 SER A N 1
ATOM 888 C CA . SER A 1 106 ? -8.817 -16.964 65.498 1.00 42.41 106 SER A CA 1
ATOM 889 C C . SER A 1 106 ? -8.285 -16.838 64.063 1.00 42.41 106 SER A C 1
ATOM 891 O O . SER A 1 106 ? -9.024 -16.550 63.128 1.00 42.41 106 SER A O 1
ATOM 893 N N . SER A 1 107 ? -6.999 -17.171 63.917 1.00 42.41 107 SER A N 1
ATOM 894 C CA . SER A 1 107 ? -6.373 -17.732 62.713 1.00 42.41 107 SER A CA 1
ATOM 895 C C . SER A 1 107 ? -6.241 -16.831 61.476 1.00 42.41 107 SER A C 1
ATOM 897 O O . SER A 1 107 ? -6.990 -16.938 60.506 1.00 42.41 107 SER A O 1
ATOM 899 N N . TYR A 1 108 ? -5.156 -16.052 61.443 1.00 44.25 108 TYR A N 1
ATOM 900 C CA . TYR A 1 108 ? -4.559 -15.595 60.186 1.00 44.25 108 TYR A CA 1
ATOM 901 C C . TYR A 1 108 ? -4.013 -16.817 59.429 1.00 44.25 108 TYR A C 1
ATOM 903 O O . TYR A 1 108 ? -2.950 -17.340 59.760 1.00 44.25 108 TYR A O 1
ATOM 911 N N . ILE A 1 109 ? -4.761 -17.300 58.439 1.00 57.03 109 ILE A N 1
ATOM 912 C CA . ILE A 1 109 ? -4.255 -18.249 57.445 1.00 57.03 109 ILE A CA 1
ATOM 913 C C . ILE A 1 109 ? -3.485 -17.402 56.426 1.00 57.03 109 ILE A C 1
ATOM 915 O O . ILE A 1 109 ? -4.101 -16.524 55.815 1.00 57.03 109 ILE A O 1
ATOM 919 N N . PRO A 1 110 ? -2.167 -17.596 56.232 1.00 48.06 110 PRO A N 1
ATOM 920 C CA . PRO A 1 110 ? -1.485 -16.933 55.137 1.00 48.06 110 PRO A CA 1
ATOM 921 C C . PRO A 1 110 ? -2.107 -17.457 53.843 1.00 48.06 110 PRO A C 1
ATOM 923 O O . PRO A 1 110 ? -1.995 -18.638 53.521 1.00 48.06 110 PRO A O 1
ATOM 926 N N . VAL A 1 111 ? -2.812 -16.585 53.124 1.00 50.09 111 VAL A N 1
ATOM 927 C CA . VAL A 1 111 ? -3.178 -16.851 51.737 1.00 50.09 111 VAL A CA 1
ATOM 928 C C . VAL A 1 111 ? -1.857 -16.942 50.990 1.00 50.09 111 VAL A C 1
ATOM 930 O O . VAL A 1 111 ? -1.168 -15.938 50.810 1.00 50.09 111 VAL A O 1
ATOM 933 N N . GLU A 1 112 ? -1.470 -18.162 50.630 1.00 55.94 112 GLU A N 1
ATOM 934 C CA . GLU A 1 112 ? -0.431 -18.396 49.644 1.00 55.94 112 GLU A CA 1
ATOM 935 C C . GLU A 1 112 ? -0.884 -17.655 48.389 1.00 55.94 112 GLU A C 1
ATOM 937 O O . GLU A 1 112 ? -1.896 -17.991 47.771 1.00 55.94 112 GLU A O 1
ATOM 942 N N . VAL A 1 113 ? -0.212 -16.538 48.106 1.00 53.97 113 VAL A N 1
ATOM 943 C CA . VAL A 1 113 ? -0.446 -15.750 46.904 1.00 53.97 113 VAL A CA 1
ATOM 944 C C . VAL A 1 113 ? 0.012 -16.635 45.761 1.00 53.97 113 VAL A C 1
ATOM 946 O O . VAL A 1 113 ? 1.180 -16.619 45.379 1.00 53.97 113 VAL A O 1
ATOM 949 N N . GLU A 1 114 ? -0.907 -17.450 45.253 1.00 56.22 114 GLU A N 1
ATOM 950 C CA . GLU A 1 114 ? -0.750 -18.133 43.987 1.00 56.22 114 GLU A CA 1
ATOM 951 C C . GLU A 1 114 ? -0.487 -17.021 42.974 1.00 56.22 114 GLU A C 1
ATOM 953 O O . GLU A 1 114 ? -1.352 -16.191 42.674 1.00 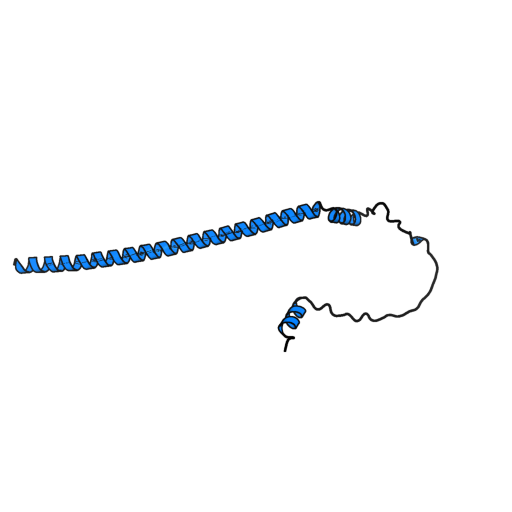56.22 114 GLU A O 1
ATOM 958 N N . SER A 1 115 ? 0.784 -16.896 42.586 1.00 58.12 115 SER A N 1
ATOM 959 C CA . SER A 1 115 ? 1.250 -15.812 41.744 1.00 58.12 115 SER A CA 1
ATOM 960 C C . SER A 1 115 ? 0.368 -15.813 40.509 1.00 58.12 115 SER A C 1
ATOM 962 O O . SER A 1 115 ? 0.384 -16.790 39.755 1.00 58.12 115 SER A O 1
ATOM 964 N N . GLN A 1 116 ? -0.421 -14.757 40.311 1.00 59.78 116 GLN A N 1
ATOM 965 C CA . GLN A 1 116 ? -1.145 -14.551 39.067 1.00 59.78 116 GLN A CA 1
ATOM 966 C C . GLN A 1 116 ? -0.095 -14.477 37.959 1.00 59.78 116 GLN A C 1
ATOM 968 O O . GLN A 1 116 ? 0.478 -13.417 37.701 1.00 59.78 116 GLN A O 1
ATOM 973 N N . LYS A 1 117 ? 0.214 -15.627 37.347 1.00 58.53 117 LYS A N 1
ATOM 974 C CA . LYS A 1 117 ? 1.126 -15.710 36.214 1.00 58.53 117 LYS A CA 1
ATOM 975 C C . LYS A 1 117 ? 0.528 -14.805 35.152 1.00 58.53 117 LYS A C 1
ATOM 977 O O . LYS A 1 117 ? -0.578 -15.030 34.658 1.00 58.53 117 LYS A O 1
ATOM 982 N N . THR A 1 118 ? 1.231 -13.721 34.855 1.00 66.31 118 THR A N 1
ATOM 983 C CA . THR A 1 118 ? 0.807 -12.793 33.820 1.00 66.31 118 THR A CA 1
ATOM 984 C C . THR A 1 118 ? 0.730 -13.559 32.502 1.00 66.31 118 THR A C 1
ATOM 986 O O . THR A 1 118 ? 1.534 -14.455 32.236 1.00 66.31 118 THR A O 1
ATOM 989 N N . LYS A 1 119 ? -0.250 -13.205 31.662 1.00 69.38 119 LYS A N 1
ATOM 990 C CA . LYS A 1 119 ? -0.501 -13.862 30.367 1.00 69.38 119 LYS A CA 1
ATOM 991 C C . LYS A 1 119 ? 0.769 -14.151 29.536 1.00 69.38 119 LYS A C 1
ATOM 993 O O . LYS A 1 119 ? 0.791 -15.210 28.928 1.00 69.38 119 LYS A O 1
ATOM 998 N N . PRO A 1 120 ? 1.834 -13.322 29.529 1.00 70.75 120 PRO A N 1
ATOM 999 C CA . PRO A 1 120 ? 3.058 -13.632 28.785 1.00 70.75 120 PRO A CA 1
ATOM 1000 C C . PRO A 1 120 ? 3.806 -14.885 29.270 1.00 70.75 120 PRO A C 1
ATOM 1002 O O . PRO A 1 120 ? 4.369 -15.608 28.454 1.00 70.75 120 PRO A O 1
ATOM 1005 N N . ILE A 1 121 ? 3.800 -15.174 30.576 1.00 69.88 121 ILE A N 1
ATOM 1006 C CA . ILE A 1 121 ? 4.528 -16.316 31.158 1.00 69.88 121 ILE A CA 1
ATOM 1007 C C . ILE A 1 121 ? 3.872 -17.647 30.765 1.00 69.88 121 ILE A C 1
ATOM 1009 O O . ILE A 1 121 ? 4.568 -18.618 30.480 1.00 69.88 121 ILE A O 1
ATOM 1013 N N . LEU A 1 122 ? 2.541 -17.673 30.651 1.00 70.56 122 LEU A N 1
ATOM 1014 C CA . LEU A 1 122 ? 1.792 -18.852 30.198 1.00 70.56 122 LEU A CA 1
ATOM 1015 C C . LEU A 1 122 ? 2.119 -19.236 28.745 1.00 70.56 122 LEU A C 1
ATOM 1017 O O . LEU A 1 122 ? 2.143 -20.416 28.409 1.00 70.56 122 LEU A O 1
ATOM 1021 N N . TRP A 1 123 ? 2.399 -18.250 27.885 1.00 71.75 123 TRP A N 1
ATOM 1022 C CA . TRP A 1 123 ? 2.780 -18.502 26.490 1.00 71.75 123 TRP A CA 1
ATOM 1023 C C . TRP A 1 123 ? 4.175 -19.112 26.385 1.00 71.75 123 TRP A C 1
ATOM 1025 O O . TRP A 1 123 ? 4.416 -19.967 25.537 1.00 71.75 123 TRP A O 1
ATOM 1035 N N . TRP A 1 124 ? 5.084 -18.685 27.261 1.00 70.12 124 TRP A N 1
ATOM 1036 C CA . TRP A 1 124 ? 6.443 -19.206 27.305 1.00 70.12 124 TRP A CA 1
ATOM 1037 C C . TRP A 1 124 ? 6.477 -20.657 27.794 1.00 70.12 124 TRP A C 1
ATOM 1039 O O . TRP A 1 124 ? 7.106 -21.499 27.162 1.00 70.12 124 TRP A O 1
ATOM 1049 N N . GLU A 1 125 ? 5.743 -20.986 28.861 1.00 75.94 125 GLU A N 1
ATOM 1050 C CA . GLU A 1 125 ? 5.636 -22.375 29.326 1.00 75.94 125 GLU A CA 1
ATOM 1051 C C . GLU A 1 125 ? 5.011 -23.279 28.252 1.00 75.94 125 GLU A C 1
ATOM 1053 O O . GLU A 1 125 ? 5.543 -24.353 27.995 1.00 75.94 125 GLU A O 1
ATOM 1058 N N . PHE A 1 126 ? 3.963 -22.846 27.542 1.00 74.12 126 PHE A N 1
ATOM 1059 C CA . PHE A 1 126 ? 3.351 -23.649 26.471 1.00 74.12 126 PHE A CA 1
ATOM 1060 C C . PHE A 1 126 ? 4.319 -23.996 25.325 1.00 74.12 126 PHE A C 1
ATOM 1062 O O . PHE A 1 126 ? 4.261 -25.096 24.782 1.00 74.12 126 PHE A O 1
ATOM 1069 N N . LEU A 1 127 ? 5.212 -23.076 24.954 1.00 77.88 127 LEU A N 1
ATOM 1070 C CA . LEU A 1 127 ? 6.142 -23.276 23.838 1.00 77.88 127 LEU A CA 1
ATOM 1071 C C . LEU A 1 127 ? 7.339 -24.172 24.181 1.00 77.88 127 LEU A C 1
ATOM 1073 O O . LEU A 1 127 ? 7.899 -24.787 23.278 1.00 77.88 127 LEU A O 1
ATOM 1077 N N . PHE A 1 128 ? 7.731 -24.239 25.455 1.00 77.81 128 PHE A N 1
ATOM 1078 C CA . PHE A 1 128 ? 9.000 -24.846 25.872 1.00 77.81 128 PHE A CA 1
ATOM 1079 C C . PHE A 1 128 ? 8.859 -25.959 26.926 1.00 77.81 128 PHE A C 1
ATOM 1081 O O . PHE A 1 128 ? 9.871 -26.440 27.420 1.00 77.81 128 PHE A O 1
ATOM 1088 N N . SER A 1 129 ? 7.639 -26.380 27.289 1.00 65.75 129 SER A N 1
ATOM 1089 C CA . SER A 1 129 ? 7.404 -27.459 28.275 1.00 65.75 129 SER A CA 1
ATOM 1090 C C . SER A 1 129 ? 7.187 -28.857 27.679 1.00 65.75 129 SER A C 1
ATOM 1092 O O . SER A 1 129 ? 6.981 -29.801 28.435 1.00 65.75 129 SER A O 1
ATOM 1094 N N . ASN A 1 130 ? 7.248 -29.009 26.352 1.00 56.22 130 ASN A N 1
ATOM 1095 C CA . ASN A 1 130 ? 7.137 -30.302 25.662 1.00 56.22 130 ASN A CA 1
ATOM 1096 C C . ASN A 1 130 ? 8.498 -30.787 25.128 1.00 56.22 130 ASN A C 1
ATOM 1098 O O . ASN A 1 130 ? 8.651 -31.029 23.929 1.00 56.22 130 ASN A O 1
ATOM 1102 N N . GLU A 1 131 ? 9.465 -30.946 26.031 1.00 48.66 131 GLU A N 1
ATOM 1103 C CA . GLU A 1 131 ? 10.621 -31.841 25.855 1.00 48.66 131 GLU A CA 1
ATOM 1104 C C . GLU A 1 131 ? 10.677 -32.861 26.995 1.00 48.66 131 GLU A C 1
ATOM 1106 O O . GLU A 1 131 ? 10.541 -32.446 28.170 1.00 48.66 131 GLU A O 1
#

Foldseek 3Di:
DVVVVVVVVVVVVVVVVVVVVVVVVVVVVVVVVVVVVVVVVVVVVVVVVVVVVVVVVVVVVVVVVVVVCCVDVVVVVVVCVVVVHDDPPDDDPPCPPPDDDDDDDDDDDPPPPPDPPPPVNVVVCVVPVPD

Secondary structure (DSSP, 8-state):
-HHHHHHHHHHHHHHHHHHHHHHHHHHHHHHHHHHHHHHHHHHHHHHHHHHHHHHHHHHHHHHHHHHHHHHSHHHHHHHHHHTTPPPTT-----GGG---------------------HHHHHHHHHHS--

Sequence (131 aa):
MYILIYGYSKVFWEASGYIWSTCFLLLGVFVNIYQLYRLDRIEKEVSTKEFNLNTLRQQNEDSRNQKDYLNSDIFKEKFAKEEGFKKRGEEVIDTTLIESQDSESSSYIPVEVESQKTKPILWWEFLFSNE